Protein AF-A0A4Y9P5V6-F1 (afdb_monomer)

Nearest PDB structures (foldseek):
  1moj-assembly1_A  TM=4.093E-01  e=1.291E+00  Halobacterium salinarum
  3qd8-assembly1_B  TM=3.461E-01  e=7.147E+00  Mycobacterium tuberculosis

Radius of gyration: 15.44 Å; Cα contacts (8 Å, |Δi|>4): 90; chains: 1; bounding box: 42×35×39 Å

Foldseek 3Di:
DFLLVLLVVCLVVCVVVVVPLSNVLSVVLNVLVVVLLDDDDPDDDDDDDDDDDDDDPPPSDDDDNDDQPSVNSVVSLVVVLVVLQVVLVVCVVVVVNVSSVSSNVSSVSSCVSSVHDPDPPDPDPDD

Secondary structure (DSSP, 8-state):
--HHHHHHHHHHHHHHHT-HHHHHHHHHHHHHHHHHHSPPP----------------TTSS---SS---HHHHHHHHHHHHHHHHHHHHHHHHTT-HHHHHHHHHHHHHHHHHHT------PPPPP-

Solvent-accessible surface area (backbone atoms only — not comparable to full-atom values): 7795 Å² total; per-residue (Å²): 131,53,49,69,56,39,45,63,63,44,44,64,55,26,59,76,69,64,38,63,67,59,40,50,52,48,51,52,55,49,49,52,54,52,50,59,70,43,80,88,71,94,77,79,81,86,84,88,78,94,73,86,84,83,79,80,83,88,74,85,81,80,71,72,94,53,86,73,43,70,67,50,52,50,49,55,54,48,52,57,31,51,49,31,43,51,51,14,53,54,30,43,77,71,67,38,49,69,61,15,50,50,30,42,53,51,28,48,52,50,22,60,57,48,70,44,85,68,73,74,90,66,75,76,78,90,126

pLDDT: mean 71.52, std 19.43, range [33.19, 93.25]

Structure (mmCIF, N/CA/C/O backbone):
data_AF-A0A4Y9P5V6-F1
#
_entry.id   AF-A0A4Y9P5V6-F1
#
loop_
_atom_site.group_PDB
_atom_site.id
_atom_site.type_symbol
_atom_site.label_atom_id
_atom_site.label_alt_id
_atom_site.label_comp_id
_atom_site.label_asym_id
_atom_site.label_entity_id
_atom_site.label_seq_id
_atom_site.pdbx_PDB_ins_code
_atom_site.Cartn_x
_atom_site.Cartn_y
_atom_site.Cartn_z
_atom_site.occupancy
_atom_site.B_iso_or_equiv
_atom_site.auth_seq_id
_atom_site.auth_comp_id
_atom_site.auth_asym_id
_atom_site.auth_atom_id
_atom_site.pdbx_PDB_model_num
ATOM 1 N N . MET A 1 1 ? 3.511 -1.303 -19.095 1.00 71.38 1 MET A N 1
ATOM 2 C CA . MET A 1 1 ? 3.992 -0.876 -17.774 1.00 71.38 1 MET A CA 1
ATOM 3 C C . MET A 1 1 ? 3.528 -1.892 -16.753 1.00 71.38 1 MET A C 1
ATOM 5 O O . MET A 1 1 ? 2.320 -2.073 -16.605 1.00 71.38 1 MET A O 1
ATOM 9 N N . ASN A 1 2 ? 4.461 -2.601 -16.133 1.00 84.62 2 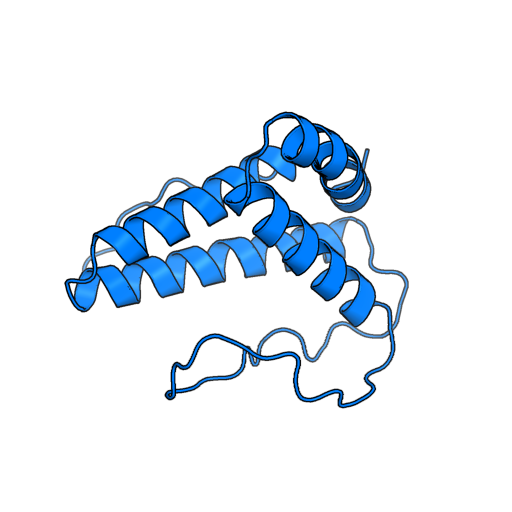ASN A N 1
ATOM 10 C CA . ASN A 1 2 ? 4.161 -3.594 -15.112 1.00 84.62 2 ASN A CA 1
ATOM 11 C C . ASN A 1 2 ? 3.814 -2.927 -13.767 1.00 84.62 2 ASN A C 1
ATOM 13 O O . ASN A 1 2 ? 3.917 -1.708 -13.608 1.00 84.62 2 ASN A O 1
ATOM 17 N N . VAL A 1 3 ? 3.348 -3.713 -12.792 1.00 86.25 3 VAL A N 1
ATOM 18 C CA . VAL A 1 3 ? 2.913 -3.179 -11.487 1.00 86.25 3 VAL A CA 1
ATOM 19 C C . VAL A 1 3 ? 4.054 -2.449 -10.775 1.00 86.25 3 VAL A C 1
ATOM 21 O O . VAL A 1 3 ? 3.848 -1.352 -10.262 1.00 86.25 3 VAL A O 1
ATOM 24 N N . ARG A 1 4 ? 5.269 -3.005 -10.803 1.00 85.31 4 ARG A N 1
ATOM 25 C CA . ARG A 1 4 ? 6.455 -2.394 -10.187 1.00 85.31 4 ARG A CA 1
ATOM 26 C C . ARG A 1 4 ? 6.762 -1.020 -10.786 1.00 85.31 4 ARG A C 1
ATOM 28 O O . ARG A 1 4 ? 6.969 -0.060 -10.044 1.00 85.31 4 ARG A O 1
ATOM 35 N N . GLU A 1 5 ? 6.764 -0.907 -12.111 1.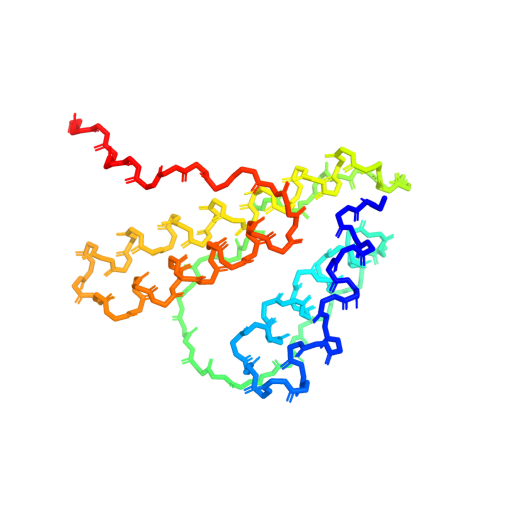00 87.31 5 GLU A N 1
ATOM 36 C CA . GLU A 1 5 ? 6.958 0.359 -12.813 1.00 87.31 5 GLU A CA 1
ATOM 37 C C . GLU A 1 5 ? 5.877 1.367 -12.410 1.00 87.31 5 GLU A C 1
ATOM 39 O O . GLU A 1 5 ? 6.207 2.499 -12.055 1.00 87.31 5 GLU A O 1
ATOM 44 N N . ARG A 1 6 ? 4.597 0.962 -12.390 1.00 88.56 6 ARG A N 1
ATOM 45 C CA . ARG A 1 6 ? 3.484 1.843 -11.987 1.00 88.56 6 ARG A CA 1
ATOM 46 C C . ARG A 1 6 ? 3.695 2.402 -10.581 1.00 88.56 6 ARG A C 1
ATOM 48 O O . ARG A 1 6 ? 3.658 3.620 -10.415 1.00 88.56 6 ARG A O 1
ATOM 55 N N . LEU A 1 7 ? 4.017 1.548 -9.605 1.00 88.94 7 LEU A N 1
ATOM 56 C CA . LEU A 1 7 ? 4.315 1.964 -8.228 1.00 88.94 7 LEU A CA 1
ATOM 57 C C . LEU A 1 7 ? 5.495 2.951 -8.170 1.00 88.94 7 LEU A C 1
ATOM 59 O O . LEU A 1 7 ? 5.388 4.001 -7.532 1.00 88.94 7 LEU A O 1
ATOM 63 N N . ARG A 1 8 ? 6.596 2.669 -8.886 1.00 88.94 8 ARG A N 1
ATOM 64 C CA . ARG A 1 8 ? 7.764 3.568 -8.948 1.00 88.94 8 ARG A CA 1
ATOM 65 C C . ARG A 1 8 ? 7.419 4.927 -9.553 1.00 88.94 8 ARG A C 1
ATOM 67 O O . ARG A 1 8 ? 7.874 5.948 -9.046 1.00 88.94 8 ARG A O 1
ATOM 74 N N . THR A 1 9 ? 6.594 4.963 -10.598 1.00 91.88 9 THR A N 1
ATOM 75 C CA . THR A 1 9 ? 6.187 6.229 -11.237 1.00 91.88 9 THR A CA 1
ATOM 76 C C . THR A 1 9 ? 5.119 7.008 -10.478 1.00 91.88 9 THR A C 1
ATOM 78 O O . THR A 1 9 ? 5.038 8.225 -10.632 1.00 91.88 9 THR A O 1
ATOM 81 N N . ALA A 1 10 ? 4.339 6.352 -9.618 1.00 89.06 10 ALA A N 1
ATOM 82 C CA . ALA A 1 10 ? 3.361 7.018 -8.765 1.00 89.06 10 ALA A CA 1
ATOM 83 C C . ALA A 1 10 ? 4.010 7.751 -7.579 1.00 89.06 10 ALA A C 1
ATOM 85 O O . ALA A 1 10 ? 3.482 8.760 -7.111 1.00 89.06 10 ALA A O 1
ATOM 86 N N . LEU A 1 11 ? 5.179 7.294 -7.115 1.00 88.38 11 LEU A N 1
ATOM 87 C CA . LEU A 1 11 ? 5.849 7.855 -5.940 1.00 88.38 11 LEU A CA 1
ATOM 88 C C . LEU A 1 11 ? 6.211 9.353 -6.084 1.00 88.38 11 LEU A C 1
ATOM 90 O O . LEU A 1 11 ? 5.884 10.118 -5.174 1.00 88.38 11 LEU A O 1
ATOM 94 N N . PRO A 1 12 ? 6.801 9.835 -7.200 1.00 93.25 12 PRO A N 1
ATOM 95 C CA . PRO A 1 12 ? 7.020 11.268 -7.412 1.00 93.25 12 PRO A CA 1
ATOM 96 C C . PRO A 1 12 ? 5.727 12.094 -7.384 1.00 93.25 12 PRO A C 1
ATOM 98 O O . PRO A 1 12 ? 5.710 13.200 -6.842 1.00 93.25 12 PRO A O 1
ATOM 101 N N . ALA A 1 13 ? 4.633 11.559 -7.938 1.00 89.81 13 ALA A N 1
ATOM 102 C CA . ALA A 1 13 ? 3.338 12.233 -7.944 1.00 89.81 13 ALA A CA 1
ATOM 103 C C . ALA A 1 13 ? 2.739 12.326 -6.531 1.00 89.81 13 ALA A C 1
ATOM 105 O O . ALA A 1 13 ? 2.208 13.377 -6.172 1.00 89.81 13 ALA A O 1
ATOM 106 N N . ALA A 1 14 ? 2.865 11.272 -5.721 1.00 87.06 14 ALA A N 1
ATOM 107 C CA . ALA A 1 14 ? 2.431 11.257 -4.324 1.00 87.06 14 ALA A CA 1
ATOM 108 C C . ALA A 1 14 ? 3.231 12.254 -3.465 1.00 87.06 14 ALA A C 1
ATOM 110 O O . ALA A 1 14 ? 2.654 13.037 -2.709 1.00 87.06 14 ALA A O 1
ATOM 111 N N . LEU A 1 15 ? 4.557 12.307 -3.653 1.00 90.44 15 LEU A N 1
ATOM 112 C CA . LEU A 1 15 ? 5.430 13.286 -2.995 1.00 90.44 15 LEU A CA 1
ATOM 113 C C . LEU A 1 15 ? 5.040 14.726 -3.353 1.00 90.44 15 LEU A C 1
ATOM 115 O O . LEU A 1 15 ? 4.952 15.580 -2.472 1.00 90.44 15 LEU A O 1
ATOM 119 N N . LYS A 1 16 ? 4.758 14.995 -4.635 1.00 91.69 16 LYS A N 1
ATOM 120 C CA . LYS A 1 16 ? 4.327 16.320 -5.106 1.00 91.69 16 LYS A CA 1
ATOM 121 C C . LYS A 1 16 ? 2.984 16.744 -4.506 1.00 91.69 16 LYS A C 1
ATOM 123 O O . LYS A 1 16 ? 2.805 17.918 -4.196 1.00 91.69 16 LYS A O 1
ATOM 128 N N . GLN A 1 17 ? 2.067 15.796 -4.324 1.00 90.88 17 GLN A N 1
ATOM 129 C CA . GLN A 1 17 ? 0.757 16.016 -3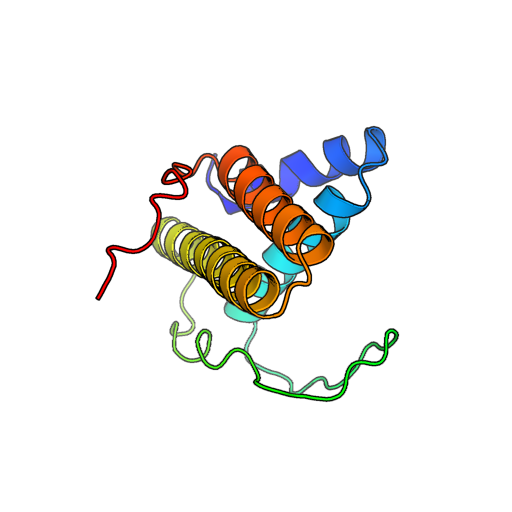.703 1.00 90.88 17 GLN A CA 1
ATOM 130 C C . GLN A 1 17 ? 0.816 16.086 -2.170 1.00 90.88 17 GLN A C 1
ATOM 132 O O . GLN A 1 17 ? -0.187 16.409 -1.544 1.00 90.88 17 GLN A O 1
ATOM 137 N N . ARG A 1 18 ? 1.988 15.829 -1.566 1.00 88.88 18 ARG A N 1
ATOM 138 C CA . ARG A 1 18 ? 2.183 15.728 -0.109 1.00 88.88 18 ARG A CA 1
ATOM 139 C C . ARG A 1 18 ? 1.267 14.686 0.541 1.00 88.88 18 ARG A C 1
ATOM 141 O O . ARG A 1 18 ? 0.908 14.816 1.709 1.00 88.88 18 ARG A O 1
ATOM 148 N N . ASP A 1 19 ? 0.930 13.638 -0.203 1.00 86.69 19 ASP A N 1
ATOM 149 C CA . ASP A 1 19 ? 0.132 12.525 0.297 1.00 86.69 19 ASP A CA 1
ATOM 150 C C . ASP A 1 19 ? 1.031 11.573 1.098 1.00 86.69 19 ASP A C 1
ATOM 152 O O . ASP A 1 19 ? 1.630 10.632 0.572 1.00 86.69 19 ASP A O 1
ATOM 156 N N . ALA A 1 20 ? 1.184 11.870 2.388 1.00 81.81 20 ALA A N 1
ATOM 157 C CA . ALA A 1 20 ? 2.056 11.107 3.275 1.00 81.81 20 ALA A CA 1
ATOM 158 C C . ALA A 1 20 ? 1.605 9.644 3.426 1.00 81.81 20 ALA A C 1
ATOM 160 O O . ALA A 1 20 ? 2.453 8.761 3.568 1.00 81.81 20 ALA A O 1
ATOM 161 N N . ALA A 1 21 ? 0.294 9.385 3.365 1.00 79.56 21 ALA A N 1
ATOM 162 C CA . ALA A 1 21 ? -0.256 8.039 3.453 1.00 79.56 21 ALA A CA 1
ATOM 163 C C . ALA A 1 21 ? 0.123 7.225 2.211 1.00 79.56 21 ALA A C 1
ATOM 165 O O . ALA A 1 21 ? 0.701 6.144 2.337 1.00 79.56 21 ALA A O 1
ATOM 166 N N . LEU A 1 22 ? -0.090 7.782 1.016 1.00 81.44 22 LEU A N 1
ATOM 167 C CA . LEU A 1 22 ? 0.284 7.127 -0.232 1.00 81.44 22 LEU A CA 1
ATOM 168 C C . LEU A 1 22 ? 1.798 6.924 -0.343 1.00 81.44 22 LEU A C 1
ATOM 170 O O . LEU A 1 22 ? 2.253 5.857 -0.746 1.00 81.44 22 LEU A O 1
ATOM 174 N N . VAL A 1 23 ? 2.602 7.911 0.060 1.00 84.31 23 VAL A N 1
ATOM 175 C CA . VAL A 1 23 ? 4.068 7.780 0.071 1.00 84.31 23 VAL A CA 1
ATOM 176 C C . VAL A 1 23 ? 4.520 6.634 0.978 1.00 84.31 23 VAL A C 1
ATOM 178 O O . VAL A 1 23 ? 5.403 5.869 0.583 1.00 84.31 23 VAL A O 1
ATOM 181 N N . ALA A 1 24 ? 3.932 6.499 2.170 1.00 81.00 24 ALA A N 1
ATOM 182 C CA . ALA A 1 24 ? 4.260 5.419 3.096 1.00 81.00 24 ALA A CA 1
ATOM 183 C C . ALA A 1 24 ? 3.905 4.045 2.508 1.00 81.00 24 ALA A C 1
ATOM 185 O O . ALA A 1 24 ? 4.751 3.151 2.509 1.00 81.00 24 ALA A O 1
ATOM 186 N N . VAL A 1 25 ? 2.704 3.906 1.937 1.00 82.88 25 VAL A N 1
ATOM 187 C CA . VAL A 1 25 ? 2.248 2.665 1.291 1.00 82.88 25 VAL A CA 1
ATOM 188 C C . VAL A 1 25 ? 3.159 2.289 0.121 1.00 82.88 25 VAL A C 1
ATOM 190 O O . VAL A 1 25 ? 3.680 1.178 0.089 1.00 82.88 25 VAL A O 1
ATOM 193 N N . LEU A 1 26 ? 3.435 3.220 -0.799 1.00 82.88 26 LEU A N 1
ATOM 194 C CA . LEU A 1 26 ? 4.277 2.950 -1.969 1.00 82.88 26 LEU A CA 1
ATOM 195 C C . LEU A 1 26 ? 5.697 2.537 -1.579 1.00 82.88 26 LEU A C 1
ATOM 197 O O . LEU A 1 26 ? 6.245 1.606 -2.166 1.00 82.88 26 LEU A O 1
ATOM 201 N N . ARG A 1 27 ? 6.300 3.204 -0.587 1.00 87.06 27 ARG A N 1
ATOM 202 C CA . ARG A 1 27 ? 7.641 2.851 -0.101 1.00 87.06 27 ARG A CA 1
ATOM 203 C C . ARG A 1 27 ? 7.664 1.484 0.569 1.00 87.06 27 ARG A C 1
ATOM 205 O O . ARG A 1 27 ? 8.575 0.715 0.287 1.00 87.06 27 ARG A O 1
ATOM 212 N N . ALA A 1 28 ? 6.676 1.176 1.408 1.00 79.31 28 ALA A N 1
ATOM 213 C CA . ALA A 1 28 ? 6.578 -0.123 2.066 1.00 79.31 28 ALA A CA 1
ATOM 214 C C . ALA A 1 28 ? 6.416 -1.260 1.045 1.00 79.31 28 ALA A C 1
ATOM 216 O O . ALA A 1 28 ? 7.153 -2.240 1.098 1.00 79.31 28 ALA A O 1
ATOM 217 N N . THR A 1 29 ? 5.522 -1.103 0.063 1.00 81.56 29 THR A N 1
ATOM 218 C CA . THR A 1 29 ? 5.307 -2.116 -0.979 1.00 81.56 29 THR A CA 1
ATOM 219 C C . THR A 1 29 ? 6.533 -2.287 -1.879 1.00 81.56 29 THR A C 1
ATOM 221 O O . THR A 1 29 ? 6.905 -3.416 -2.185 1.00 81.56 29 THR A O 1
ATOM 224 N N . LEU A 1 30 ? 7.200 -1.197 -2.283 1.00 84.88 30 LEU A N 1
ATOM 225 C CA . LEU A 1 30 ? 8.442 -1.282 -3.063 1.00 84.88 30 LEU A CA 1
ATOM 226 C C . LEU A 1 30 ? 9.567 -1.958 -2.268 1.00 84.88 30 LEU A C 1
ATOM 228 O O . LEU A 1 30 ? 10.249 -2.814 -2.817 1.00 84.88 30 LEU A O 1
ATOM 232 N N . ALA A 1 31 ? 9.711 -1.643 -0.978 1.00 81.31 31 ALA A N 1
ATOM 233 C CA . ALA A 1 31 ? 10.693 -2.291 -0.114 1.00 81.31 31 ALA A CA 1
ATOM 234 C C . ALA A 1 31 ? 10.405 -3.790 0.070 1.00 81.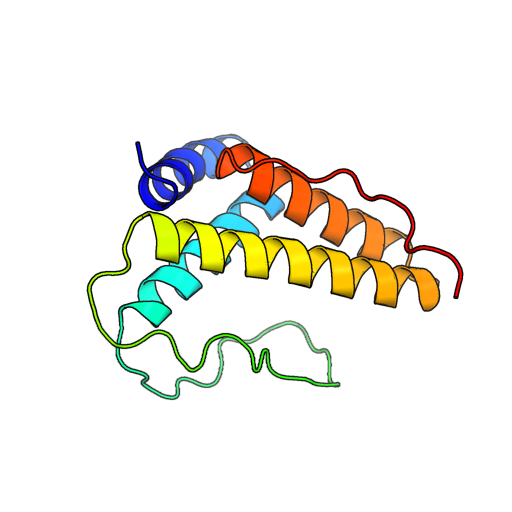31 31 ALA A C 1
ATOM 236 O O . ALA A 1 31 ? 11.329 -4.592 0.020 1.00 81.31 31 ALA A O 1
ATOM 237 N N . ALA A 1 32 ? 9.140 -4.192 0.229 1.00 78.69 32 ALA A N 1
ATOM 238 C CA . ALA A 1 32 ? 8.761 -5.605 0.292 1.00 78.69 32 ALA A CA 1
ATOM 239 C C . ALA A 1 32 ? 9.090 -6.349 -1.015 1.00 78.69 32 ALA A C 1
ATOM 241 O O . ALA A 1 32 ? 9.578 -7.476 -0.979 1.00 78.69 32 ALA A O 1
ATOM 242 N N . LEU A 1 33 ? 8.875 -5.700 -2.162 1.00 77.44 33 LEU A N 1
ATOM 243 C CA . LEU A 1 33 ? 9.223 -6.229 -3.481 1.00 77.44 33 LEU A CA 1
ATOM 244 C C . LEU A 1 33 ? 10.741 -6.356 -3.682 1.00 77.44 33 LEU A C 1
ATOM 246 O O . LEU A 1 33 ? 11.201 -7.373 -4.192 1.00 77.44 33 LEU A O 1
ATOM 250 N N . ASP A 1 34 ? 11.517 -5.352 -3.272 1.00 75.69 34 ASP A N 1
ATOM 251 C CA . ASP A 1 34 ? 12.982 -5.385 -3.345 1.00 75.69 34 ASP A CA 1
ATOM 252 C C . ASP A 1 34 ? 13.564 -6.414 -2.348 1.00 75.69 34 ASP A C 1
ATOM 254 O O . ASP A 1 34 ? 14.488 -7.147 -2.689 1.00 75.69 34 ASP A O 1
ATOM 258 N N . ASN A 1 35 ? 12.975 -6.564 -1.154 1.00 71.81 35 ASN A N 1
ATOM 259 C CA . ASN A 1 35 ? 13.332 -7.606 -0.180 1.00 71.81 35 ASN A CA 1
ATOM 260 C C . ASN A 1 35 ? 12.959 -9.016 -0.651 1.00 71.81 35 ASN A C 1
ATOM 262 O O . ASN A 1 35 ? 13.624 -9.974 -0.284 1.00 71.81 35 ASN A O 1
ATOM 266 N N . ALA A 1 36 ? 11.903 -9.174 -1.447 1.00 68.06 36 ALA A N 1
ATOM 267 C CA . ALA A 1 36 ? 11.576 -10.462 -2.052 1.00 68.06 36 ALA A CA 1
ATOM 268 C C . ALA A 1 36 ? 12.580 -10.849 -3.162 1.00 68.06 36 ALA A C 1
ATOM 270 O O . ALA A 1 36 ? 12.767 -12.034 -3.437 1.00 68.06 36 ALA A O 1
ATOM 271 N N . GLU A 1 37 ? 13.263 -9.869 -3.767 1.00 61.97 37 GLU A N 1
ATOM 272 C CA . GLU A 1 37 ? 14.376 -10.087 -4.705 1.00 61.97 37 GLU A CA 1
ATOM 273 C C . GLU A 1 37 ? 15.723 -10.272 -3.987 1.00 61.97 37 GLU A C 1
ATOM 275 O O . GLU A 1 37 ? 16.588 -11.016 -4.458 1.00 61.97 37 GLU A O 1
ATOM 280 N N . ALA A 1 38 ? 15.906 -9.620 -2.837 1.00 57.31 38 ALA A N 1
ATOM 281 C CA . ALA A 1 38 ? 17.114 -9.685 -2.029 1.00 57.31 38 ALA A CA 1
ATOM 282 C C . ALA A 1 38 ? 17.064 -10.857 -1.030 1.00 57.31 38 ALA A C 1
ATOM 284 O O . ALA A 1 38 ? 16.196 -10.968 -0.177 1.00 57.31 38 ALA A O 1
ATOM 285 N N . VAL A 1 39 ? 18.046 -11.752 -1.103 1.00 50.12 39 VAL A N 1
ATOM 286 C CA . VAL A 1 39 ? 18.293 -12.810 -0.100 1.00 50.12 39 VAL A CA 1
ATOM 287 C C . VAL A 1 39 ? 18.254 -12.222 1.333 1.00 50.12 39 VAL A C 1
ATOM 289 O O . VAL A 1 39 ? 18.788 -11.130 1.523 1.00 50.12 39 VAL A O 1
ATOM 292 N N . PRO A 1 40 ? 17.683 -12.894 2.358 1.00 48.50 40 PRO A N 1
ATOM 293 C CA . PRO A 1 40 ? 17.448 -12.252 3.651 1.00 48.50 40 PRO A CA 1
ATOM 294 C C . PRO A 1 40 ? 18.754 -11.972 4.405 1.00 48.50 40 PRO A C 1
ATOM 296 O O . PRO A 1 40 ? 19.526 -12.890 4.685 1.00 48.50 40 PRO A O 1
ATOM 299 N N . LEU A 1 41 ? 18.944 -10.716 4.811 1.00 42.09 41 LEU A N 1
ATOM 300 C CA . LEU A 1 41 ? 19.715 -10.358 6.001 1.00 42.09 41 LEU A CA 1
ATOM 301 C C . LEU A 1 41 ? 18.715 -10.022 7.119 1.00 42.09 41 LEU A C 1
ATOM 303 O O . LEU A 1 41 ? 17.714 -9.350 6.851 1.00 42.09 41 LEU A 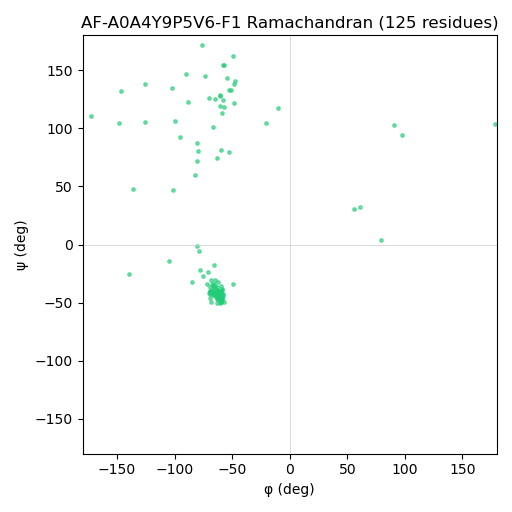O 1
ATOM 307 N N . PRO A 1 42 ? 18.916 -10.524 8.348 1.00 43.56 42 PRO A N 1
ATOM 308 C CA . PRO A 1 42 ? 17.974 -10.334 9.437 1.00 43.56 42 PRO A CA 1
ATOM 309 C C . PRO A 1 42 ? 18.162 -8.939 10.034 1.00 43.56 42 PRO A C 1
ATOM 311 O O . PRO A 1 42 ? 18.794 -8.787 11.071 1.00 43.56 42 PRO A O 1
ATOM 314 N N . GLU A 1 43 ? 17.605 -7.913 9.401 1.00 40.94 43 GLU A N 1
ATOM 315 C CA . GLU A 1 43 ? 17.669 -6.562 9.954 1.00 40.94 43 GLU A CA 1
ATOM 316 C C . GLU A 1 43 ? 16.389 -6.286 10.747 1.00 40.94 43 GLU A C 1
ATOM 318 O O . GLU A 1 43 ? 15.346 -5.869 10.238 1.00 40.94 43 GLU A O 1
ATOM 323 N N . HIS A 1 44 ? 16.482 -6.576 12.042 1.00 43.34 44 HIS A N 1
ATOM 324 C CA . HIS A 1 44 ? 15.636 -5.968 13.050 1.00 43.34 44 HIS A CA 1
ATOM 325 C C . HIS A 1 44 ? 15.835 -4.445 13.051 1.00 43.34 44 HIS A C 1
ATOM 327 O O . HIS A 1 44 ? 16.945 -3.958 13.225 1.00 43.34 44 HIS A O 1
ATOM 333 N N . GLY A 1 45 ? 14.727 -3.707 12.976 1.00 42.56 45 GLY A N 1
ATOM 334 C CA . GLY A 1 45 ? 14.608 -2.390 13.595 1.00 42.56 45 GLY A CA 1
ATOM 335 C C . GLY A 1 45 ? 15.009 -1.183 12.748 1.00 42.56 45 GLY A C 1
ATOM 336 O O . GLY A 1 45 ? 16.154 -0.739 12.749 1.00 42.56 45 GLY A O 1
ATOM 337 N N . HIS A 1 46 ? 13.993 -0.487 12.239 1.00 37.22 46 HIS A N 1
ATOM 338 C CA . HIS A 1 46 ? 13.968 0.967 12.373 1.00 37.22 46 HIS A CA 1
ATOM 339 C C . HIS A 1 46 ? 12.647 1.393 13.006 1.00 37.22 46 HIS A C 1
ATOM 341 O O . HIS A 1 46 ? 11.574 1.299 12.414 1.00 37.22 46 HIS A O 1
ATOM 347 N N . GLY A 1 47 ? 12.763 1.770 14.280 1.00 33.19 47 GLY A N 1
ATOM 348 C CA . GLY A 1 47 ? 11.675 2.202 15.134 1.00 33.19 47 GLY A CA 1
ATOM 349 C C . GLY A 1 47 ? 11.186 3.595 14.766 1.00 33.19 47 GLY A C 1
ATOM 350 O O . GLY A 1 47 ? 11.954 4.468 14.381 1.00 33.19 47 GLY A O 1
ATOM 351 N N . SER A 1 48 ? 9.889 3.816 14.911 1.00 36.88 48 SER A N 1
ATOM 352 C CA . SER A 1 48 ? 9.342 4.363 16.153 1.00 36.88 48 SER A CA 1
ATOM 353 C C . SER A 1 48 ? 7.845 4.523 15.945 1.00 36.88 48 SER A C 1
ATOM 355 O O . SER A 1 48 ? 7.418 5.415 15.224 1.00 36.88 48 SER A O 1
ATOM 357 N N . LEU A 1 49 ? 7.072 3.613 16.529 1.00 34.22 49 LEU A N 1
ATOM 358 C CA . LEU A 1 49 ? 5.752 3.840 17.111 1.00 34.22 49 LEU A CA 1
ATOM 359 C C . LEU A 1 49 ? 5.397 2.529 17.812 1.00 34.22 49 LEU A C 1
ATOM 361 O O . LEU A 1 49 ? 5.254 1.485 17.182 1.00 34.22 49 LEU A O 1
ATOM 365 N N . ALA A 1 50 ? 5.388 2.597 19.137 1.00 43.75 50 ALA A N 1
ATOM 366 C CA . ALA A 1 50 ? 5.099 1.492 20.026 1.00 43.75 50 ALA A CA 1
ATOM 367 C C . ALA A 1 50 ? 3.724 0.903 19.721 1.00 43.75 50 ALA A C 1
ATOM 369 O O . ALA A 1 50 ? 2.737 1.609 19.892 1.00 43.75 50 ALA A O 1
ATOM 370 N N . LEU A 1 51 ? 3.679 -0.370 19.335 1.00 37.66 51 LEU A N 1
ATOM 371 C CA . LEU A 1 51 ? 2.564 -1.272 19.600 1.00 37.66 51 LEU A CA 1
ATOM 372 C C . LEU A 1 51 ? 3.145 -2.679 19.757 1.00 37.66 51 LEU A C 1
ATOM 374 O O . LEU A 1 51 ? 3.582 -3.307 18.794 1.00 37.66 51 LEU A O 1
ATOM 378 N N . GLU A 1 52 ? 3.199 -3.106 21.012 1.00 36.97 52 GLU A N 1
ATOM 379 C CA . GLU A 1 52 ? 3.268 -4.507 21.404 1.00 36.97 52 GLU A CA 1
ATOM 380 C C . GLU A 1 52 ? 2.045 -5.239 20.805 1.00 36.97 52 GLU A C 1
ATOM 382 O O . GLU A 1 52 ? 1.003 -4.621 20.588 1.00 36.97 52 GLU A O 1
ATOM 387 N N . GLU A 1 53 ? 2.186 -6.549 20.589 1.00 35.38 53 GLU A N 1
ATOM 388 C CA . GLU A 1 53 ? 1.180 -7.517 20.101 1.00 35.38 53 GLU A CA 1
ATOM 389 C C . GLU A 1 53 ? 1.212 -7.852 18.585 1.00 35.38 53 GLU A C 1
ATOM 391 O O . GLU A 1 53 ? 0.641 -7.216 17.706 1.00 35.38 53 GLU A O 1
ATOM 396 N N . THR A 1 54 ? 1.938 -8.945 18.340 1.00 38.56 54 THR A N 1
ATOM 397 C CA . THR A 1 54 ? 2.153 -9.809 17.161 1.00 38.56 54 THR A CA 1
ATOM 398 C C . THR A 1 54 ? 0.874 -10.295 16.441 1.00 38.56 54 THR A C 1
ATOM 400 O O . THR A 1 54 ? -0.165 -10.345 17.093 1.00 38.56 54 THR A O 1
ATOM 403 N N . PRO A 1 55 ? 0.925 -10.786 15.173 1.00 40.88 55 PRO A N 1
ATOM 404 C CA . PRO A 1 55 ? 2.044 -11.515 14.572 1.00 40.88 55 PRO A CA 1
ATOM 405 C C . PRO A 1 55 ? 2.588 -10.970 13.252 1.00 40.88 55 PRO A C 1
ATOM 407 O O . PRO A 1 55 ? 1.874 -10.629 12.318 1.00 40.88 55 PRO A O 1
ATOM 410 N N . VAL A 1 56 ? 3.922 -10.991 13.214 1.00 41.44 56 VAL A N 1
ATOM 411 C CA . VAL A 1 56 ? 4.790 -11.267 12.067 1.00 41.44 56 VAL A CA 1
ATOM 412 C C . VAL A 1 56 ? 3.997 -11.805 10.876 1.00 41.44 56 VAL A C 1
ATOM 414 O O . VAL A 1 56 ? 3.418 -12.886 10.960 1.00 41.44 56 VAL A O 1
ATOM 417 N N . GLY A 1 57 ? 4.011 -11.058 9.771 1.00 42.00 57 GLY A N 1
ATOM 418 C CA . GLY A 1 57 ? 3.497 -11.482 8.472 1.00 42.00 57 GLY A CA 1
ATOM 419 C C . GLY A 1 57 ? 4.233 -12.724 7.970 1.00 42.00 57 GLY A C 1
ATOM 420 O O . GLY A 1 57 ? 5.157 -12.647 7.162 1.00 42.00 57 GLY A O 1
ATOM 421 N N . VAL A 1 58 ? 3.832 -13.892 8.469 1.00 39.34 58 VAL A N 1
ATOM 422 C CA . VAL A 1 58 ? 4.251 -15.210 7.989 1.00 39.34 58 VAL A CA 1
ATOM 423 C C . VAL A 1 58 ? 3.408 -15.534 6.755 1.00 39.34 58 VAL A C 1
ATOM 425 O O . VAL A 1 58 ? 2.496 -16.348 6.790 1.00 39.34 58 VAL A O 1
ATOM 428 N N . GLY A 1 59 ? 3.695 -14.836 5.660 1.00 42.44 59 GLY A N 1
ATOM 429 C CA . GLY A 1 59 ? 3.130 -15.118 4.335 1.00 42.44 59 GLY A CA 1
ATOM 430 C C . GLY A 1 59 ? 4.153 -14.970 3.210 1.00 42.44 59 GLY A C 1
ATOM 431 O O . GLY A 1 59 ? 4.076 -15.659 2.200 1.00 42.44 59 GLY A O 1
ATOM 432 N N . VAL A 1 60 ? 5.188 -14.151 3.413 1.00 45.22 60 VAL A N 1
ATOM 433 C CA . VAL A 1 60 ? 6.194 -13.830 2.388 1.00 45.22 60 VAL A CA 1
ATOM 434 C C . VAL A 1 60 ? 7.484 -14.625 2.617 1.00 45.22 60 VAL A C 1
ATOM 436 O O . VAL A 1 60 ? 8.574 -14.063 2.644 1.00 45.22 60 VAL A O 1
ATOM 439 N N . ARG A 1 61 ? 7.391 -15.939 2.868 1.00 44.31 61 ARG A N 1
ATOM 440 C CA . ARG A 1 61 ? 8.598 -16.767 3.080 1.00 44.31 61 ARG A CA 1
ATOM 441 C C . ARG A 1 61 ? 8.975 -17.675 1.911 1.00 44.31 61 ARG A C 1
ATOM 443 O O . ARG A 1 61 ? 10.113 -18.128 1.876 1.00 44.31 61 ARG A O 1
ATOM 450 N N . GLU A 1 62 ? 8.110 -17.909 0.926 1.00 46.88 62 GLU A N 1
ATOM 451 C CA . GLU A 1 62 ? 8.391 -18.943 -0.086 1.00 46.88 62 GLU A CA 1
ATOM 452 C C . GLU A 1 62 ? 8.094 -18.531 -1.534 1.00 46.88 62 GLU A C 1
ATOM 454 O O . GLU A 1 62 ? 7.517 -19.295 -2.302 1.00 46.88 62 GLU A O 1
ATOM 459 N N . MET A 1 63 ? 8.539 -17.347 -1.964 1.00 46.16 63 MET A N 1
ATOM 460 C CA . MET A 1 63 ? 8.790 -17.132 -3.393 1.00 46.16 63 MET A CA 1
ATOM 461 C C . MET A 1 63 ? 10.277 -17.278 -3.671 1.00 46.16 63 MET A C 1
ATOM 463 O O . MET A 1 63 ? 11.101 -16.457 -3.283 1.00 46.16 63 MET A O 1
ATOM 467 N N . ALA A 1 64 ? 10.605 -18.405 -4.297 1.00 44.25 64 ALA A N 1
ATOM 468 C CA . ALA A 1 64 ? 11.948 -18.777 -4.690 1.00 44.25 64 ALA A CA 1
ATOM 469 C C . ALA A 1 64 ? 12.662 -17.636 -5.432 1.00 44.25 64 ALA A C 1
ATOM 471 O O . ALA A 1 64 ? 12.082 -17.003 -6.308 1.00 44.25 64 ALA A O 1
ATOM 472 N N . ARG A 1 65 ? 13.947 -17.457 -5.098 1.00 51.38 65 ARG A N 1
ATOM 473 C CA . ARG A 1 65 ? 14.938 -16.560 -5.716 1.00 51.38 65 ARG A CA 1
ATOM 474 C C . ARG A 1 65 ? 15.034 -16.752 -7.233 1.00 51.38 65 ARG A C 1
ATOM 476 O O . ARG A 1 65 ? 15.933 -17.426 -7.738 1.00 51.38 65 ARG A O 1
ATOM 483 N N . ARG A 1 66 ? 14.095 -16.169 -7.955 1.00 48.47 66 ARG A N 1
ATOM 484 C CA . ARG A 1 66 ? 14.047 -16.045 -9.405 1.00 48.47 66 ARG A CA 1
ATOM 485 C C . ARG A 1 66 ? 13.369 -14.716 -9.658 1.00 48.47 66 ARG A C 1
ATOM 487 O O . ARG A 1 66 ? 12.374 -14.443 -9.000 1.00 48.47 66 ARG A O 1
ATOM 494 N N . ASP A 1 67 ? 13.968 -13.923 -10.542 1.00 59.88 67 ASP A N 1
ATOM 495 C CA . ASP A 1 67 ? 13.406 -12.709 -11.139 1.00 59.88 67 ASP A CA 1
ATOM 496 C C . ASP A 1 67 ? 11.874 -12.727 -11.027 1.00 59.88 67 ASP A C 1
ATOM 498 O O . ASP A 1 67 ? 11.233 -13.580 -11.649 1.00 59.88 67 ASP A O 1
ATOM 502 N N . LEU A 1 68 ? 11.320 -11.933 -10.098 1.00 68.50 68 LEU A N 1
ATOM 503 C CA . LEU A 1 68 ? 9.892 -11.987 -9.793 1.00 68.50 68 LEU A CA 1
ATOM 504 C C . LEU A 1 68 ? 9.162 -11.674 -11.090 1.00 68.50 68 LEU A C 1
ATOM 506 O O . LEU A 1 68 ? 9.247 -10.553 -11.593 1.00 68.50 68 LEU A O 1
ATOM 510 N N . SER A 1 69 ? 8.445 -12.659 -11.631 1.00 80.19 69 SER A N 1
ATOM 511 C CA . SER A 1 69 ? 7.651 -12.432 -12.826 1.00 80.19 69 SER A CA 1
ATOM 512 C C . SER A 1 69 ? 6.646 -11.316 -12.552 1.00 80.19 69 SER A C 1
ATOM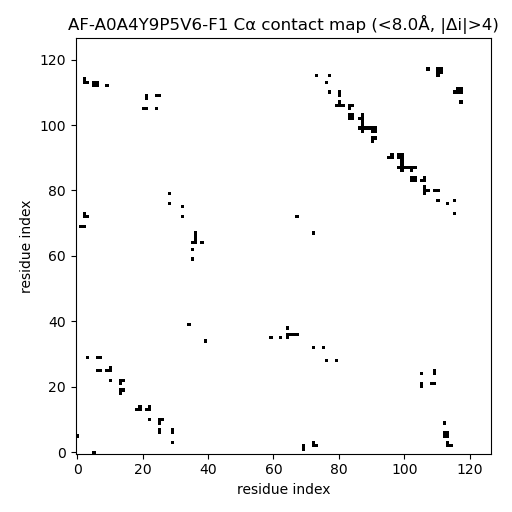 514 O O . SER A 1 69 ? 6.193 -11.124 -11.421 1.00 80.19 69 SER A O 1
ATOM 516 N N . ASP A 1 70 ? 6.211 -10.617 -13.595 1.00 80.00 70 ASP A N 1
ATOM 517 C CA . ASP A 1 70 ? 5.109 -9.661 -13.494 1.00 80.00 70 ASP A CA 1
ATOM 518 C C . ASP A 1 70 ? 3.874 -10.260 -12.788 1.00 80.00 70 ASP A C 1
ATOM 520 O O . ASP A 1 70 ? 3.179 -9.553 -12.056 1.00 80.00 70 ASP A O 1
ATOM 524 N N . GLU A 1 71 ? 3.602 -11.558 -12.964 1.00 79.38 71 GLU A N 1
ATOM 525 C CA . GLU A 1 71 ? 2.519 -12.257 -12.256 1.00 79.38 71 GLU A CA 1
ATOM 526 C C . GLU A 1 71 ? 2.807 -12.480 -10.769 1.00 79.38 71 GLU A C 1
ATOM 528 O O . GLU A 1 71 ? 1.898 -12.388 -9.941 1.00 79.38 71 GLU A O 1
ATOM 533 N N . ASP A 1 72 ? 4.066 -12.703 -10.412 1.00 79.94 72 ASP A N 1
ATOM 534 C CA . ASP A 1 72 ? 4.498 -12.865 -9.029 1.00 79.94 72 ASP A CA 1
ATOM 535 C C . ASP A 1 72 ? 4.420 -11.538 -8.268 1.00 79.94 72 ASP A C 1
ATOM 537 O O . ASP A 1 72 ? 3.888 -11.490 -7.158 1.00 79.94 72 ASP A O 1
ATOM 541 N N . VAL A 1 73 ? 4.841 -10.440 -8.908 1.00 83.50 73 VAL A N 1
ATOM 542 C CA . VAL A 1 73 ? 4.663 -9.076 -8.391 1.00 83.50 73 VAL A CA 1
ATOM 543 C C . VAL A 1 73 ? 3.178 -8.769 -8.196 1.00 83.50 73 VAL A C 1
ATOM 545 O O . VAL A 1 73 ? 2.786 -8.264 -7.145 1.00 83.50 73 VAL A O 1
ATOM 548 N N . LYS A 1 74 ? 2.321 -9.093 -9.175 1.00 85.50 74 LYS A N 1
ATOM 549 C CA . LYS A 1 74 ? 0.867 -8.906 -9.038 1.00 85.50 74 LYS A CA 1
ATOM 550 C C . LYS A 1 74 ? 0.295 -9.722 -7.883 1.00 85.50 74 LYS A C 1
ATOM 552 O O . LYS A 1 74 ? -0.567 -9.206 -7.179 1.00 85.50 74 LYS A O 1
ATOM 557 N N . ARG A 1 75 ? 0.731 -10.973 -7.701 1.00 84.50 75 ARG A N 1
ATOM 558 C CA . ARG A 1 75 ? 0.278 -11.828 -6.596 1.00 84.50 75 ARG A CA 1
ATOM 559 C C . ARG A 1 75 ? 0.673 -11.231 -5.250 1.00 84.50 75 ARG A C 1
ATOM 561 O O . ARG A 1 75 ? -0.212 -11.016 -4.437 1.00 84.50 75 ARG A O 1
ATOM 568 N N . LEU A 1 76 ? 1.940 -10.856 -5.070 1.00 83.50 76 LEU A N 1
ATOM 569 C CA . LEU A 1 76 ? 2.409 -10.248 -3.823 1.00 83.50 76 LEU A CA 1
ATOM 570 C C . LEU A 1 76 ? 1.636 -8.963 -3.487 1.00 83.50 76 LEU A C 1
ATOM 572 O O . LEU A 1 76 ? 1.210 -8.765 -2.355 1.00 83.50 76 LEU A O 1
ATOM 576 N N . VAL A 1 77 ? 1.406 -8.097 -4.480 1.00 85.06 77 VAL A N 1
ATOM 577 C CA . VAL A 1 77 ? 0.640 -6.860 -4.263 1.00 85.06 77 VAL A CA 1
ATOM 578 C C . VAL A 1 77 ? -0.832 -7.155 -3.945 1.00 85.06 77 VAL A C 1
ATOM 580 O O . VAL A 1 77 ? -1.418 -6.440 -3.137 1.00 85.06 77 VAL A O 1
ATOM 583 N N . ARG A 1 78 ? -1.441 -8.205 -4.520 1.00 85.19 78 ARG A N 1
ATOM 584 C CA . ARG A 1 78 ? -2.793 -8.648 -4.123 1.00 85.19 78 ARG A CA 1
ATOM 585 C C . ARG A 1 78 ? -2.824 -9.137 -2.676 1.00 85.19 78 ARG A C 1
ATOM 587 O O . ARG A 1 78 ? -3.713 -8.720 -1.941 1.00 85.19 78 ARG A O 1
ATOM 594 N N . ASP A 1 79 ? -1.847 -9.941 -2.268 1.00 83.88 79 ASP A N 1
ATOM 595 C CA . ASP A 1 79 ? -1.759 -10.451 -0.896 1.00 83.88 79 ASP A CA 1
ATOM 596 C C . ASP A 1 79 ? -1.634 -9.290 0.112 1.00 83.88 79 ASP A C 1
ATOM 598 O O . ASP A 1 79 ? -2.331 -9.253 1.124 1.00 83.88 79 ASP A O 1
ATOM 602 N N . GLU A 1 80 ? -0.837 -8.272 -0.218 1.00 83.31 80 GLU A N 1
ATOM 603 C CA . GLU A 1 80 ? -0.635 -7.056 0.584 1.00 83.31 80 GLU A CA 1
ATOM 604 C C . GLU A 1 80 ? -1.913 -6.186 0.703 1.00 83.31 80 GLU A C 1
ATOM 606 O O . GLU A 1 80 ? -2.171 -5.556 1.738 1.00 83.31 80 GLU A O 1
ATOM 611 N N . ILE A 1 81 ? -2.742 -6.158 -0.349 1.00 85.88 81 ILE A N 1
ATOM 612 C CA . ILE A 1 81 ? -4.070 -5.518 -0.347 1.00 85.88 81 ILE A CA 1
ATOM 613 C C . ILE A 1 81 ? -5.036 -6.304 0.550 1.00 85.88 81 ILE A C 1
ATOM 615 O O . ILE A 1 81 ? -5.748 -5.710 1.366 1.00 85.88 81 ILE A O 1
ATOM 619 N N . ASP A 1 82 ? -5.064 -7.631 0.419 1.00 83.69 82 ASP A N 1
ATOM 620 C CA . ASP A 1 82 ? -5.953 -8.491 1.199 1.00 83.69 82 ASP A CA 1
ATOM 621 C C . ASP A 1 82 ? -5.604 -8.484 2.690 1.00 83.69 82 ASP A C 1
ATOM 623 O O . ASP A 1 82 ? -6.514 -8.478 3.525 1.00 83.69 82 ASP A O 1
ATOM 627 N N . GLU A 1 83 ? -4.321 -8.403 3.038 1.00 81.00 83 GLU A N 1
ATOM 628 C CA . GLU A 1 83 ? -3.866 -8.293 4.425 1.00 81.00 83 GLU A CA 1
ATOM 629 C C . GLU A 1 83 ? -4.354 -6.994 5.083 1.00 81.00 83 GLU A C 1
ATOM 631 O O . GLU A 1 83 ? -4.944 -7.028 6.164 1.00 81.00 83 GLU A O 1
ATOM 636 N N . ARG A 1 84 ? -4.244 -5.843 4.399 1.00 86.50 84 ARG A N 1
ATOM 637 C CA . ARG A 1 84 ? -4.799 -4.567 4.903 1.00 86.50 84 ARG A CA 1
ATOM 638 C C . ARG A 1 84 ? -6.299 -4.638 5.143 1.00 86.50 84 ARG A C 1
ATOM 640 O O . ARG A 1 84 ? -6.791 -4.109 6.138 1.00 86.50 84 ARG A O 1
ATOM 647 N N . ARG A 1 85 ? -7.035 -5.310 4.258 1.00 87.50 85 ARG A N 1
ATOM 648 C CA . ARG A 1 85 ? -8.485 -5.499 4.409 1.00 87.50 85 ARG A CA 1
ATOM 649 C C . ARG A 1 85 ? -8.824 -6.440 5.559 1.00 87.50 85 ARG A C 1
ATOM 651 O O . ARG A 1 85 ? -9.778 -6.182 6.289 1.00 87.50 85 ARG A O 1
ATOM 658 N N . ARG A 1 86 ? -8.056 -7.519 5.745 1.00 84.00 86 ARG A N 1
ATOM 659 C CA 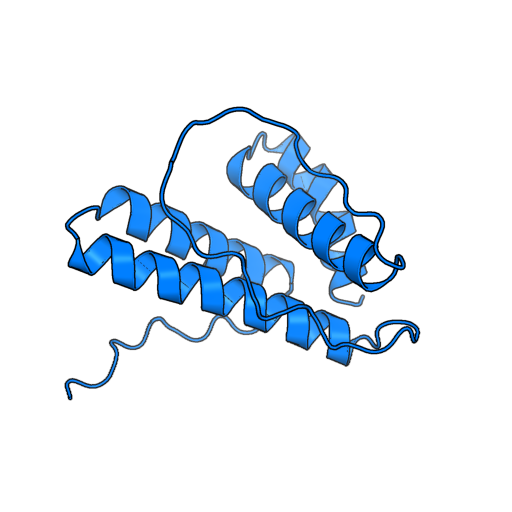. ARG A 1 86 ? -8.188 -8.413 6.908 1.00 84.00 86 ARG A CA 1
ATOM 660 C C . ARG A 1 86 ? -7.961 -7.640 8.201 1.00 84.00 86 ARG A C 1
ATOM 662 O O . ARG A 1 86 ? -8.830 -7.681 9.067 1.00 84.00 86 ARG A O 1
ATOM 669 N N . ALA A 1 87 ? -6.874 -6.876 8.285 1.00 80.12 87 ALA A N 1
ATOM 670 C CA . ALA A 1 87 ? -6.583 -6.021 9.430 1.00 80.12 87 ALA A CA 1
ATOM 671 C C . ALA A 1 87 ? -7.703 -4.997 9.678 1.00 80.12 87 ALA A C 1
ATOM 673 O O . ALA A 1 87 ? -8.139 -4.826 10.813 1.00 80.12 87 ALA A O 1
ATOM 674 N N . ALA A 1 88 ? -8.244 -4.373 8.625 1.00 81.44 88 ALA A N 1
ATOM 675 C CA . ALA A 1 88 ? -9.364 -3.445 8.756 1.00 81.44 88 ALA A CA 1
ATOM 676 C C . ALA A 1 88 ? -10.604 -4.096 9.392 1.00 81.44 88 ALA A C 1
ATOM 678 O O . ALA A 1 88 ? -11.210 -3.500 10.278 1.00 81.44 88 ALA A O 1
ATOM 679 N N . ARG A 1 89 ? -10.954 -5.328 8.994 1.00 84.62 89 ARG A N 1
ATOM 680 C CA . ARG A 1 89 ? -12.068 -6.076 9.605 1.00 84.62 89 ARG A CA 1
ATOM 681 C C . ARG A 1 89 ? -11.821 -6.389 11.079 1.00 84.62 89 ARG A C 1
ATOM 683 O O . ARG A 1 89 ? -12.748 -6.288 11.874 1.00 84.62 89 ARG A O 1
ATOM 690 N N . VAL A 1 90 ? -10.585 -6.730 11.450 1.00 85.12 90 VAL A N 1
ATOM 691 C CA . VAL A 1 90 ? -10.210 -6.963 12.856 1.00 85.12 90 VAL A CA 1
ATOM 692 C C . VAL A 1 90 ? -10.397 -5.688 13.683 1.00 85.12 90 VAL A C 1
ATOM 694 O O . VAL A 1 90 ? -11.037 -5.726 14.730 1.00 85.12 90 VAL A O 1
ATOM 697 N N . TYR A 1 91 ? -9.922 -4.540 13.189 1.00 81.06 91 TYR A N 1
ATOM 698 C CA . TYR A 1 91 ? -10.109 -3.258 13.877 1.00 81.06 91 TYR A CA 1
ATOM 699 C C . TYR A 1 91 ? -11.575 -2.828 13.956 1.00 81.06 91 TYR A C 1
ATOM 701 O O . TYR A 1 91 ? -11.998 -2.277 14.968 1.00 81.06 91 TYR A O 1
ATOM 709 N N . GLU A 1 92 ? -12.374 -3.111 12.927 1.00 86.12 92 GLU A N 1
ATOM 710 C CA . GLU A 1 92 ? -13.813 -2.836 12.937 1.00 86.12 92 GLU A CA 1
ATOM 711 C C . GLU A 1 92 ? -14.545 -3.651 14.010 1.00 86.12 92 GLU A C 1
ATOM 713 O O . GLU A 1 92 ? -15.362 -3.094 14.742 1.00 86.12 92 GLU A O 1
ATOM 718 N N . GLN A 1 93 ? -14.206 -4.935 14.160 1.00 84.62 93 GLN A N 1
ATOM 719 C CA . GLN A 1 93 ? -14.746 -5.799 15.218 1.00 84.62 93 GLN A CA 1
ATOM 720 C C . GLN A 1 93 ? -14.321 -5.345 16.621 1.00 84.62 93 GLN A C 1
ATOM 722 O O . GLN A 1 93 ? -15.080 -5.507 17.573 1.00 84.62 93 GLN A O 1
ATOM 727 N N . ALA A 1 94 ? -13.139 -4.738 16.746 1.00 88.75 94 ALA A N 1
ATOM 728 C CA . ALA A 1 94 ? -12.641 -4.151 17.989 1.00 88.75 94 ALA A CA 1
ATOM 729 C C . ALA A 1 94 ? -13.214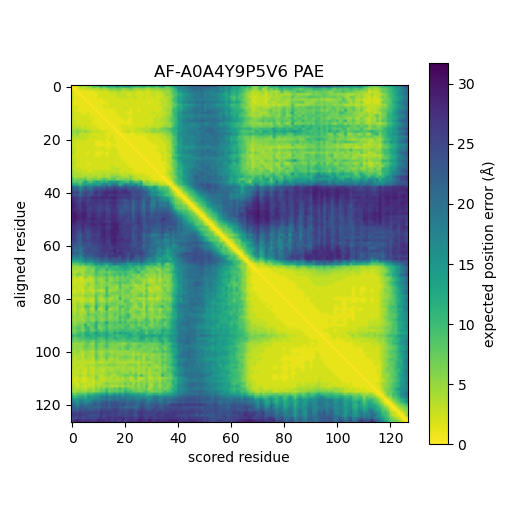 -2.747 18.292 1.00 88.75 94 ALA A C 1
ATOM 731 O O . ALA A 1 94 ? -12.871 -2.157 19.315 1.00 88.75 94 ALA A O 1
ATOM 732 N N . GLY A 1 95 ? -14.066 -2.189 17.421 1.00 88.12 95 GLY A N 1
ATOM 733 C CA . GLY A 1 95 ? -14.628 -0.839 17.568 1.00 88.12 95 GLY A CA 1
ATOM 734 C C . GLY A 1 95 ? -13.682 0.299 17.155 1.00 88.12 95 GLY A C 1
ATOM 735 O O . GLY A 1 95 ? -14.041 1.473 17.247 1.00 88.12 95 GLY A O 1
ATOM 736 N N . GLU A 1 96 ? -12.489 -0.012 16.640 1.00 86.25 96 GLU A N 1
ATOM 737 C CA . GLU A 1 96 ? -11.518 0.964 16.129 1.00 86.25 96 GLU A CA 1
ATOM 738 C C . GLU A 1 96 ? -11.853 1.388 14.683 1.00 86.25 96 GLU A C 1
ATOM 740 O O . GLU A 1 96 ? -11.071 1.212 13.742 1.00 86.25 96 GLU A O 1
ATOM 745 N N . HIS A 1 97 ? -13.040 1.968 14.481 1.00 86.31 97 HIS A N 1
ATOM 746 C CA . HIS A 1 97 ? -13.585 2.263 13.148 1.00 86.31 97 HIS A CA 1
ATOM 747 C C . HIS A 1 97 ? -12.719 3.213 12.303 1.00 86.31 97 HIS A C 1
ATOM 749 O O . HIS A 1 97 ? -12.617 3.028 11.090 1.00 86.31 97 HIS A O 1
ATOM 755 N N . GLU A 1 98 ? -12.066 4.207 12.910 1.00 83.19 98 GLU A N 1
ATOM 756 C CA . GLU A 1 98 ? -11.168 5.126 12.188 1.00 83.19 98 GLU A CA 1
ATOM 757 C C . GLU A 1 98 ? -9.930 4.403 11.644 1.00 83.19 98 GLU A C 1
ATOM 759 O O . GLU A 1 98 ? -9.504 4.625 10.508 1.00 83.19 98 GLU A O 1
ATOM 764 N N . ARG A 1 99 ? -9.386 3.461 12.421 1.00 80.94 99 ARG A N 1
ATOM 765 C CA . ARG A 1 99 ? -8.233 2.655 12.015 1.00 80.94 99 ARG A CA 1
ATOM 766 C C . ARG A 1 99 ? -8.600 1.683 10.897 1.00 80.94 99 ARG A C 1
ATOM 768 O O . ARG A 1 99 ? -7.857 1.561 9.923 1.00 80.94 99 ARG A O 1
ATOM 775 N N . ALA A 1 100 ? -9.784 1.078 10.984 1.00 79.69 100 ALA A N 1
ATOM 776 C CA . ALA A 1 100 ? -10.349 0.260 9.915 1.00 79.69 100 ALA A CA 1
ATOM 777 C C . ALA A 1 100 ? -10.546 1.058 8.612 1.00 79.69 100 ALA A C 1
ATOM 779 O O . ALA A 1 100 ? -10.145 0.601 7.539 1.00 79.69 100 ALA A O 1
ATOM 780 N N . ARG A 1 101 ? -11.104 2.277 8.691 1.00 87.00 101 ARG A N 1
ATOM 781 C CA . ARG A 1 101 ? -11.282 3.175 7.532 1.00 87.00 101 ARG A CA 1
ATOM 782 C C . ARG A 1 101 ? -9.954 3.529 6.873 1.00 87.00 101 ARG A C 1
ATOM 784 O O . ARG A 1 101 ? -9.855 3.464 5.649 1.00 87.00 101 ARG A O 1
ATOM 791 N N . ARG A 1 102 ? -8.932 3.854 7.671 1.00 83.69 102 ARG A N 1
ATOM 792 C CA . ARG A 1 102 ? -7.588 4.159 7.164 1.00 83.69 102 ARG A CA 1
ATOM 793 C C . ARG A 1 102 ? -7.006 2.982 6.378 1.00 83.69 102 ARG A C 1
ATOM 795 O O . ARG A 1 102 ? -6.550 3.172 5.256 1.00 83.69 102 ARG A O 1
ATOM 802 N N . LEU A 1 103 ? -7.074 1.769 6.926 1.00 84.06 103 LEU A N 1
ATOM 803 C CA . LEU A 1 103 ? -6.541 0.567 6.274 1.00 84.06 103 LEU A CA 1
ATOM 804 C C . LEU A 1 103 ? -7.293 0.190 4.992 1.00 84.06 103 LEU A C 1
ATOM 806 O O . LEU A 1 103 ? -6.657 -0.193 4.010 1.00 84.06 103 LEU A O 1
ATOM 810 N N . ARG A 1 104 ? -8.625 0.347 4.967 1.00 87.19 104 ARG A N 1
ATOM 811 C CA . ARG A 1 104 ? -9.420 0.200 3.735 1.00 87.19 104 ARG A CA 1
ATOM 812 C C . ARG A 1 104 ? -8.968 1.204 2.674 1.00 87.19 104 ARG A C 1
ATOM 814 O O . ARG A 1 104 ? -8.635 0.809 1.564 1.00 87.19 104 ARG A O 1
ATOM 821 N N . HIS A 1 105 ? -8.853 2.481 3.039 1.00 86.81 105 HIS A N 1
ATOM 822 C CA . HIS A 1 105 ? -8.407 3.523 2.115 1.00 86.81 105 HIS A CA 1
ATOM 823 C C . HIS A 1 105 ? -7.000 3.260 1.548 1.00 86.81 105 HIS A C 1
ATOM 825 O O . HIS A 1 105 ? -6.761 3.456 0.355 1.00 86.81 105 HIS A O 1
ATOM 831 N N . GLU A 1 106 ? -6.070 2.773 2.373 1.00 85.75 106 GLU A N 1
ATOM 832 C CA . GLU A 1 106 ? -4.738 2.365 1.916 1.00 85.75 106 GLU A CA 1
ATOM 833 C C . GLU A 1 106 ? -4.795 1.206 0.915 1.00 85.75 106 GLU A C 1
ATOM 835 O O . GLU A 1 106 ? -4.125 1.262 -0.117 1.00 85.75 106 GLU A O 1
ATOM 840 N N . ALA A 1 107 ? -5.604 0.177 1.191 1.00 86.94 107 ALA A N 1
ATOM 841 C CA . ALA A 1 107 ? -5.790 -0.965 0.296 1.00 86.94 107 ALA A CA 1
ATOM 842 C C . ALA A 1 107 ? -6.363 -0.535 -1.065 1.00 86.94 107 ALA A C 1
ATOM 844 O O . ALA A 1 107 ? -5.900 -0.987 -2.114 1.00 86.94 107 ALA A O 1
ATOM 845 N N . ASP A 1 108 ? -7.329 0.380 -1.052 1.00 88.88 108 ASP A N 1
ATOM 846 C CA . ASP A 1 108 ? -8.012 0.872 -2.252 1.00 88.88 108 ASP A CA 1
ATOM 847 C C . ASP A 1 108 ? -7.082 1.711 -3.112 1.00 88.88 108 ASP A C 1
ATOM 849 O O . ASP A 1 108 ? -7.012 1.541 -4.332 1.00 88.88 108 ASP A O 1
ATOM 853 N N . THR A 1 109 ? -6.308 2.572 -2.458 1.00 88.56 109 THR A N 1
ATOM 854 C CA . THR A 1 109 ? -5.317 3.404 -3.130 1.00 88.56 109 THR A CA 1
ATOM 855 C C . THR A 1 109 ? -4.203 2.543 -3.727 1.00 88.56 109 THR A C 1
ATOM 857 O O . THR A 1 109 ? -3.816 2.751 -4.878 1.00 88.56 109 THR A O 1
ATOM 860 N N . LEU A 1 110 ? -3.729 1.524 -2.999 1.00 88.19 110 LEU A N 1
ATOM 861 C CA . LEU A 1 110 ? -2.730 0.582 -3.504 1.00 88.19 110 LEU A CA 1
ATOM 862 C C . LEU A 1 110 ? -3.246 -0.196 -4.724 1.00 88.19 110 LEU A C 1
ATOM 864 O O . LEU A 1 110 ? -2.538 -0.291 -5.729 1.00 88.19 110 LEU A O 1
ATOM 868 N N . ALA A 1 111 ? -4.488 -0.691 -4.678 1.00 89.56 111 ALA A N 1
ATOM 869 C CA . ALA A 1 111 ? -5.124 -1.377 -5.802 1.00 89.56 111 ALA A CA 1
ATOM 870 C C . ALA A 1 111 ? -5.233 -0.470 -7.040 1.00 89.56 111 ALA A C 1
ATOM 872 O O . ALA A 1 111 ? -4.836 -0.870 -8.140 1.00 89.56 111 ALA A O 1
ATOM 873 N N . ALA A 1 112 ? -5.697 0.770 -6.852 1.00 89.44 112 ALA A N 1
ATOM 874 C CA . ALA A 1 112 ? -5.846 1.750 -7.923 1.00 89.44 112 ALA A CA 1
ATOM 875 C C . ALA A 1 112 ? -4.506 2.073 -8.602 1.00 89.44 112 ALA A C 1
ATOM 877 O O . ALA A 1 112 ? -4.414 2.043 -9.832 1.00 89.44 112 ALA A O 1
ATOM 878 N N . VAL A 1 113 ? -3.447 2.319 -7.823 1.00 90.00 113 VAL A N 1
ATOM 879 C CA . VAL A 1 113 ? -2.115 2.622 -8.371 1.00 90.00 113 VAL A CA 1
ATOM 880 C C . VAL A 1 113 ? -1.499 1.408 -9.069 1.00 90.00 113 VAL A C 1
ATOM 882 O O . VAL A 1 113 ? -0.934 1.541 -10.158 1.00 90.00 113 VAL A O 1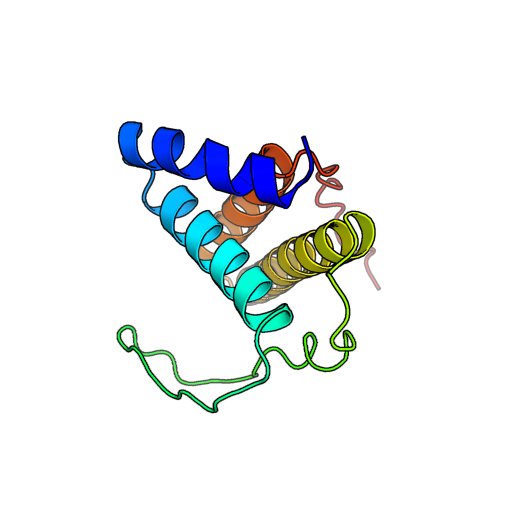
ATOM 885 N N . ALA A 1 114 ? -1.637 0.213 -8.490 1.00 88.38 114 ALA A N 1
ATOM 886 C CA . ALA A 1 114 ? -1.182 -1.026 -9.117 1.00 88.38 114 ALA A CA 1
ATOM 887 C C . ALA A 1 114 ? -1.972 -1.358 -10.402 1.00 88.38 114 ALA A C 1
ATOM 889 O O . ALA A 1 114 ? -1.518 -2.150 -11.233 1.00 88.38 114 ALA A O 1
ATOM 890 N N . GLY A 1 115 ? -3.145 -0.739 -10.588 1.00 89.12 115 GLY A N 1
ATOM 891 C CA . GLY A 1 115 ? -4.111 -1.078 -11.629 1.00 89.12 115 GLY A CA 1
ATOM 892 C C . GLY A 1 115 ? -4.611 -2.512 -11.495 1.00 89.12 115 GLY A C 1
ATOM 893 O O . GLY A 1 115 ? -4.857 -3.179 -12.501 1.00 89.12 115 GLY A O 1
ATOM 894 N N . LEU A 1 116 ? -4.695 -2.986 -10.253 1.00 85.12 116 LEU A N 1
ATOM 895 C CA . LEU A 1 116 ? -5.319 -4.244 -9.893 1.00 85.12 116 LEU A CA 1
ATOM 896 C C . LEU A 1 116 ? -6.796 -3.980 -9.589 1.00 85.12 116 LEU A C 1
ATOM 898 O O . LEU A 1 116 ? -7.134 -2.910 -9.078 1.00 85.12 116 LEU A O 1
ATOM 902 N N . PRO A 1 117 ? -7.693 -4.930 -9.896 1.00 76.81 117 PRO A N 1
ATOM 903 C CA . PRO A 1 117 ? -9.087 -4.781 -9.525 1.00 76.81 117 PRO A CA 1
ATOM 904 C C . PRO A 1 117 ? -9.186 -4.666 -8.001 1.00 76.81 117 PRO A C 1
ATOM 906 O O . PRO A 1 117 ? -8.815 -5.585 -7.272 1.00 76.81 117 PRO A O 1
ATOM 909 N N . HIS A 1 118 ? -9.706 -3.539 -7.518 1.00 64.44 118 HIS A N 1
ATOM 910 C CA . HIS A 1 118 ? -10.226 -3.450 -6.162 1.00 64.44 118 HIS A CA 1
ATOM 911 C C . HIS A 1 118 ? -11.466 -4.354 -6.128 1.00 64.44 118 HIS A C 1
ATOM 913 O O . HIS A 1 118 ? -12.515 -3.995 -6.662 1.00 64.44 118 HIS A O 1
ATOM 919 N N . ALA A 1 119 ? -11.347 -5.565 -5.575 1.00 56.69 119 ALA A N 1
ATOM 920 C CA . ALA A 1 119 ? -12.541 -6.351 -5.271 1.00 56.69 119 ALA A CA 1
ATOM 921 C C . ALA A 1 119 ? -13.371 -5.532 -4.268 1.00 56.69 119 ALA A C 1
ATOM 923 O O . ALA A 1 119 ? -12.777 -5.093 -3.282 1.00 56.69 119 ALA A O 1
ATOM 924 N N . PRO A 1 120 ? -14.668 -5.275 -4.506 1.00 52.25 120 PRO A N 1
ATOM 925 C CA . PRO A 1 120 ? -15.481 -4.538 -3.547 1.00 52.25 120 PRO A CA 1
ATOM 926 C C . PRO A 1 120 ? -15.400 -5.232 -2.184 1.00 52.25 120 PRO A C 1
ATOM 928 O O . PRO A 1 120 ? -15.329 -6.463 -2.137 1.00 52.25 120 PRO A O 1
ATOM 931 N N . ASP A 1 121 ? -15.387 -4.449 -1.099 1.00 52.06 121 ASP A N 1
ATOM 932 C CA . ASP A 1 121 ? -15.526 -4.937 0.282 1.00 52.06 121 ASP A CA 1
ATOM 933 C C . ASP A 1 121 ? -16.926 -5.567 0.409 1.00 52.06 121 ASP A C 1
ATOM 935 O O . ASP A 1 121 ? -17.876 -4.959 0.895 1.00 52.06 121 ASP A O 1
ATOM 939 N N . LEU A 1 122 ? -17.104 -6.761 -0.161 1.00 46.78 122 LEU A N 1
ATOM 940 C CA . LEU A 1 122 ? -18.290 -7.566 0.055 1.00 46.78 122 LEU A CA 1
ATOM 941 C C . LEU A 1 122 ? -18.253 -7.941 1.537 1.00 46.78 122 LEU A C 1
ATOM 943 O O . LEU A 1 122 ? -17.233 -8.484 1.983 1.00 46.78 122 LEU A O 1
ATOM 947 N N . PRO A 1 123 ? -19.315 -7.644 2.308 1.00 40.62 123 PRO A N 1
ATOM 948 C CA . PRO A 1 123 ? -19.384 -8.094 3.686 1.00 40.62 123 PRO A CA 1
ATOM 949 C C . PRO A 1 123 ? -19.142 -9.603 3.693 1.00 40.62 123 PRO A C 1
ATOM 951 O O . PRO A 1 123 ? -19.677 -10.327 2.845 1.00 40.62 123 PRO A O 1
ATOM 954 N N . ALA A 1 124 ? -18.269 -10.063 4.595 1.00 44.69 124 ALA A N 1
ATOM 955 C CA . ALA A 1 124 ? -18.029 -11.489 4.763 1.00 44.69 124 ALA A CA 1
ATOM 956 C C . ALA A 1 124 ? -19.396 -12.177 4.928 1.00 44.69 124 ALA A C 1
ATOM 958 O O . ALA A 1 124 ? -20.224 -11.649 5.674 1.00 44.69 124 ALA A O 1
ATOM 959 N N . PRO A 1 125 ? -19.675 -13.285 4.215 1.00 34.84 125 PRO A N 1
ATOM 960 C CA . PRO A 1 125 ? -20.936 -13.980 4.397 1.00 34.84 125 PRO A CA 1
ATOM 961 C C . PRO A 1 125 ? -21.045 -14.374 5.868 1.00 34.84 125 PRO A C 1
ATOM 963 O O . PRO A 1 125 ? -20.127 -14.994 6.412 1.00 34.84 125 PRO A O 1
ATOM 966 N N . ASP A 1 126 ? -22.144 -13.945 6.484 1.00 39.38 126 ASP A N 1
ATOM 967 C CA . ASP A 1 126 ? -22.546 -14.309 7.839 1.00 39.38 126 ASP A CA 1
ATOM 968 C C . ASP A 1 126 ? -22.433 -15.838 7.969 1.00 39.38 126 ASP A C 1
ATOM 970 O O . ASP A 1 126 ? -22.982 -16.570 7.136 1.00 39.38 126 ASP A O 1
ATOM 974 N N . ARG A 1 127 ? -21.622 -16.315 8.918 1.00 43.09 127 ARG A N 1
ATOM 975 C CA . ARG A 1 127 ? -21.355 -17.742 9.130 1.00 43.09 127 ARG A CA 1
ATOM 976 C C . ARG A 1 127 ? -21.793 -18.161 10.516 1.00 43.09 127 ARG A C 1
ATOM 978 O O . ARG A 1 127 ? -21.445 -17.429 11.467 1.00 43.09 127 ARG A O 1
#

Sequence (127 aa):
MNVRERLRTALPAALKQRDAALVAVLRATLAALDNAEAVPLPEHGHGSLALEETPVGVGVREMARRDLSDEDVKRLVRDEIDERRRAARVYEQAGEHERARRLRHEADTLAAVAGLPHAPDLPAPDR

Mean predicted aligned error: 11.9 Å